Protein AF-A0A660C418-F1 (afdb_monomer_lite)

pLDDT: mean 84.3, std 15.96, range [38.88, 97.44]

Radius of gyration: 16.72 Å; chains: 1; bounding box: 61×26×36 Å

Sequence (126 aa):
MAGESEDAPGREHWQVVAFTLAQKAPTLEVGPRGTLGRLAVRAGVGNTTGDADFDRRYAVRSEDDGFTATVLNKEVRAYLLSTKHAAHLLVTGNDAVTWRAGQLYPDDMEPWADFLADALDRAGLT

Foldseek 3Di:
DDDPPPPPPDDKDKDKDKDFFPFFDFKKKKWFPVVVVVVPPPQPDFDDLVDPLLSNGMGMDGPDVVLVCLLPDPVLSVLCSPDPDTWIWIGGTRMIMIMDIDDDDPVVNVVVNVSRVVSCVSSVRD

Structure (mmCIF, N/CA/C/O backbone):
data_AF-A0A660C418-F1
#
_entry.id   AF-A0A660C418-F1
#
loop_
_atom_site.group_PDB
_atom_site.id
_atom_site.type_symbol
_atom_site.label_atom_id
_atom_site.label_alt_id
_atom_site.label_comp_id
_atom_site.label_asym_id
_atom_site.label_entity_id
_atom_site.label_seq_id
_atom_site.pdbx_PDB_ins_code
_atom_site.Cartn_x
_atom_site.Cartn_y
_atom_site.Cartn_z
_atom_site.occupancy
_atom_site.B_iso_or_equiv
_atom_site.auth_seq_id
_atom_site.auth_comp_id
_atom_site.auth_asym_id
_atom_site.auth_atom_id
_atom_site.pdbx_PDB_model_num
ATOM 1 N N . MET A 1 1 ? 49.683 7.272 -20.410 1.00 38.88 1 MET A N 1
ATOM 2 C CA . MET A 1 1 ? 48.386 7.813 -20.859 1.00 38.88 1 MET A CA 1
ATOM 3 C C . MET A 1 1 ? 47.308 6.974 -20.196 1.00 38.88 1 MET A C 1
ATOM 5 O O . MET A 1 1 ? 46.975 5.915 -20.707 1.00 38.88 1 MET A O 1
ATOM 9 N N . ALA A 1 2 ? 46.901 7.360 -18.988 1.00 40.97 2 ALA A N 1
ATOM 10 C CA . ALA A 1 2 ? 45.806 6.722 -18.266 1.00 40.97 2 ALA A CA 1
ATOM 11 C C . ALA A 1 2 ? 44.526 7.458 -18.666 1.00 40.97 2 ALA A C 1
ATOM 13 O O . ALA A 1 2 ? 44.489 8.682 -18.575 1.00 40.97 2 ALA A O 1
ATOM 14 N N . GLY A 1 3 ? 43.542 6.731 -19.192 1.00 44.22 3 GLY A N 1
ATOM 15 C CA . GLY A 1 3 ? 42.222 7.286 -19.455 1.00 44.22 3 GLY A CA 1
ATOM 16 C C . GLY A 1 3 ? 41.504 7.486 -18.130 1.00 44.22 3 GLY A C 1
ATOM 17 O O . GLY A 1 3 ? 41.293 6.520 -17.399 1.00 44.22 3 GLY A O 1
ATOM 18 N N . GLU A 1 4 ? 41.160 8.730 -17.820 1.00 48.28 4 GLU A N 1
ATOM 19 C CA . GLU A 1 4 ? 40.118 9.047 -16.851 1.00 48.28 4 GLU A CA 1
ATOM 20 C C . GLU A 1 4 ? 38.807 8.466 -17.386 1.00 48.28 4 GLU A C 1
ATOM 22 O O . GLU A 1 4 ? 38.197 8.998 -18.311 1.00 48.28 4 GLU A O 1
ATOM 27 N N . SER A 1 5 ? 38.388 7.323 -16.848 1.00 52.59 5 SER A N 1
ATOM 28 C CA . SER A 1 5 ? 36.986 6.927 -16.907 1.00 52.59 5 SER A CA 1
ATOM 29 C C . SER A 1 5 ? 36.215 7.891 -16.013 1.00 52.59 5 SER A C 1
ATOM 31 O O . SER A 1 5 ? 36.236 7.766 -14.791 1.00 52.59 5 SER A O 1
ATOM 33 N N . GLU A 1 6 ? 35.615 8.892 -16.655 1.00 55.38 6 GLU A N 1
ATOM 34 C CA . GLU A 1 6 ? 34.636 9.814 -16.090 1.00 55.38 6 GLU A CA 1
ATOM 35 C C . GLU A 1 6 ? 33.569 9.009 -15.333 1.00 55.38 6 GLU A C 1
ATOM 37 O O . GLU A 1 6 ? 32.845 8.200 -15.919 1.00 55.38 6 GLU A O 1
ATOM 42 N N . ASP A 1 7 ? 33.504 9.208 -14.019 1.00 58.44 7 ASP A N 1
ATOM 43 C CA . ASP A 1 7 ? 32.526 8.611 -13.111 1.00 58.44 7 ASP A CA 1
ATOM 44 C C . ASP A 1 7 ? 31.174 9.315 -13.339 1.00 58.44 7 ASP A C 1
ATOM 46 O O . ASP A 1 7 ? 30.726 10.159 -12.562 1.00 58.44 7 ASP A O 1
ATOM 50 N N . ALA A 1 8 ? 30.567 9.076 -14.504 1.00 59.09 8 ALA A N 1
ATOM 51 C CA . ALA A 1 8 ? 29.273 9.646 -14.840 1.00 59.09 8 ALA A CA 1
ATOM 52 C C . ALA A 1 8 ? 28.223 9.028 -13.902 1.00 59.09 8 ALA A C 1
ATOM 54 O O . ALA A 1 8 ? 28.083 7.801 -13.889 1.00 59.09 8 ALA A O 1
ATOM 55 N N . PRO A 1 9 ? 27.462 9.828 -13.128 1.00 57.59 9 PRO A N 1
ATOM 56 C CA . PRO A 1 9 ? 26.435 9.283 -12.255 1.00 57.59 9 PRO A CA 1
ATOM 57 C C . PRO A 1 9 ? 25.438 8.498 -13.112 1.00 57.59 9 PRO A C 1
ATOM 59 O O . PRO A 1 9 ? 24.808 9.045 -14.022 1.00 57.59 9 PRO A O 1
ATOM 62 N N . GLY A 1 10 ? 25.347 7.190 -12.861 1.00 67.81 10 GLY A N 1
ATOM 63 C CA . GLY A 1 10 ? 24.435 6.308 -13.579 1.00 67.81 10 GLY A CA 1
ATOM 64 C C . GLY A 1 10 ? 23.006 6.849 -13.516 1.00 67.81 10 GLY A C 1
ATOM 65 O O . GLY A 1 10 ? 22.559 7.339 -12.480 1.00 67.81 10 GLY A O 1
ATOM 66 N N . ARG A 1 11 ? 22.277 6.786 -14.634 1.00 73.69 11 ARG A N 1
ATOM 67 C CA . ARG A 1 11 ? 20.867 7.193 -14.664 1.00 73.69 11 ARG A CA 1
ATOM 68 C C . ARG A 1 11 ? 20.027 6.175 -13.900 1.00 73.69 11 ARG A C 1
ATOM 70 O O . ARG A 1 11 ? 19.879 5.037 -14.344 1.00 73.69 11 ARG A O 1
ATOM 77 N N . GLU A 1 12 ? 19.449 6.598 -12.784 1.00 81.69 12 GLU A N 1
ATOM 78 C CA . GLU A 1 12 ? 18.404 5.838 -12.105 1.00 81.69 12 GLU A CA 1
ATOM 79 C C . GLU A 1 12 ? 17.061 6.076 -12.801 1.00 81.69 12 GLU A C 1
ATOM 81 O O . GLU A 1 12 ? 16.651 7.216 -13.020 1.00 81.69 12 GLU A O 1
ATOM 86 N N . HIS A 1 13 ? 16.374 4.991 -13.155 1.00 87.06 13 HIS A N 1
ATOM 87 C CA . HIS A 1 13 ? 15.037 5.047 -13.735 1.00 87.06 13 HIS A CA 1
ATOM 88 C C . HIS A 1 13 ? 14.010 4.658 -12.678 1.00 87.06 13 HIS A C 1
ATOM 90 O O . HIS A 1 13 ? 14.213 3.703 -11.922 1.00 87.06 13 HIS A O 1
ATOM 96 N N . TRP A 1 14 ? 12.905 5.399 -12.661 1.00 89.56 14 TRP A N 1
ATOM 97 C CA . TRP A 1 14 ? 11.817 5.230 -11.710 1.00 89.56 14 TRP A CA 1
ATOM 98 C C . TRP A 1 14 ? 10.496 5.097 -12.449 1.00 89.56 14 TRP A C 1
ATOM 100 O O . TRP A 1 14 ? 10.221 5.841 -13.389 1.00 89.56 14 TRP A O 1
ATOM 110 N N . GLN A 1 15 ? 9.678 4.160 -11.994 1.00 91.06 15 GLN A N 1
ATOM 111 C CA . GLN A 1 15 ? 8.275 4.073 -12.362 1.00 91.06 15 GLN A CA 1
ATOM 112 C C . GLN A 1 15 ? 7.459 4.483 -11.147 1.00 91.06 15 GLN A C 1
ATOM 114 O O . GLN A 1 15 ? 7.693 3.974 -10.049 1.00 91.06 15 GLN A O 1
ATOM 119 N N . VAL A 1 16 ? 6.517 5.395 -11.361 1.00 93.56 16 VAL A N 1
ATOM 120 C CA . VAL A 1 16 ? 5.608 5.900 -10.336 1.00 93.56 16 VAL A CA 1
ATOM 121 C C . VAL A 1 16 ? 4.192 5.736 -10.854 1.00 93.56 16 VAL A C 1
ATOM 123 O O . VAL A 1 16 ? 3.891 6.145 -11.974 1.00 93.56 16 VAL A O 1
ATOM 126 N N . VAL A 1 17 ? 3.336 5.138 -10.038 1.00 95.50 17 VAL A N 1
ATOM 127 C CA . VAL A 1 17 ? 1.899 5.053 -10.289 1.00 95.50 17 VAL A CA 1
ATOM 128 C C . VAL A 1 17 ? 1.206 5.776 -9.151 1.00 95.50 17 VAL A C 1
ATOM 130 O O . VAL A 1 17 ? 1.549 5.561 -7.988 1.00 95.50 17 VAL A O 1
ATOM 133 N N . ALA A 1 18 ? 0.251 6.635 -9.493 1.00 96.75 18 ALA A N 1
ATOM 134 C CA . ALA A 1 18 ? -0.527 7.381 -8.524 1.00 96.75 18 ALA A CA 1
ATOM 135 C C . ALA A 1 18 ? -2.010 7.359 -8.891 1.00 96.75 18 ALA A C 1
ATOM 137 O O . ALA A 1 18 ? -2.353 7.578 -10.054 1.00 96.75 18 ALA A O 1
ATOM 138 N N . PHE A 1 19 ? -2.864 7.140 -7.895 1.00 97.38 19 PHE A N 1
ATOM 139 C CA . PHE A 1 19 ? -4.312 7.286 -7.996 1.00 97.38 19 PHE A CA 1
ATOM 140 C C . PHE A 1 19 ? -4.801 8.352 -7.026 1.00 97.38 19 PHE A C 1
ATOM 142 O O . PHE A 1 19 ? -4.315 8.452 -5.899 1.00 97.38 19 PHE A O 1
ATOM 149 N N . THR A 1 20 ? -5.796 9.118 -7.464 1.00 97.38 20 THR A N 1
ATOM 150 C CA . THR A 1 20 ? -6.497 10.064 -6.602 1.00 97.38 20 THR A CA 1
ATOM 151 C C . THR A 1 20 ? -7.598 9.340 -5.834 1.00 97.38 20 THR A C 1
ATOM 153 O O . THR A 1 20 ? -8.438 8.660 -6.419 1.00 97.38 20 THR A O 1
ATOM 156 N N . LEU A 1 21 ? -7.601 9.514 -4.519 1.00 95.19 21 LEU A N 1
ATOM 157 C CA . LEU A 1 21 ? -8.590 9.011 -3.580 1.00 95.19 21 LEU A CA 1
ATOM 158 C C . LEU A 1 21 ? -9.790 9.957 -3.497 1.00 95.19 21 LEU A C 1
ATOM 160 O O . LEU A 1 21 ? -9.649 11.186 -3.506 1.00 95.19 21 LEU A O 1
ATOM 164 N N . ALA A 1 22 ? -10.980 9.381 -3.324 1.00 91.62 22 ALA A N 1
ATOM 165 C CA . ALA A 1 22 ? -12.226 10.137 -3.200 1.00 91.62 22 ALA A CA 1
ATOM 166 C C . ALA A 1 22 ? -12.268 11.032 -1.947 1.00 91.62 22 ALA A C 1
ATOM 168 O O . ALA A 1 22 ? -12.932 12.070 -1.940 1.00 91.62 22 ALA A O 1
ATOM 169 N N . GLN A 1 23 ? -11.561 10.640 -0.883 1.00 90.94 23 GLN A N 1
ATOM 170 C CA . GLN A 1 23 ? -11.510 11.363 0.385 1.00 90.94 23 GLN A CA 1
ATOM 171 C C . GLN A 1 23 ? -10.069 11.610 0.821 1.00 90.94 23 GLN A C 1
ATOM 173 O O . GLN A 1 23 ? -9.155 10.865 0.472 1.00 90.94 23 GLN A O 1
ATOM 178 N N . LYS A 1 24 ? -9.881 12.667 1.614 1.00 94.00 24 LYS A N 1
ATOM 179 C CA . LYS A 1 24 ? -8.580 12.994 2.187 1.00 94.00 24 LYS A CA 1
ATOM 180 C C . LYS A 1 24 ? -8.237 12.000 3.302 1.00 94.00 24 LYS A C 1
ATOM 182 O O . LYS A 1 24 ? -8.982 11.894 4.272 1.00 94.00 24 LYS A O 1
ATOM 187 N N . ALA A 1 25 ? -7.090 11.346 3.190 1.00 93.31 25 ALA A N 1
ATOM 188 C CA . ALA A 1 25 ? -6.550 10.389 4.140 1.00 93.31 25 ALA A CA 1
ATOM 189 C C . ALA A 1 25 ? -5.342 10.957 4.923 1.00 93.31 25 ALA A C 1
ATOM 191 O O . ALA A 1 25 ? -4.605 11.810 4.402 1.00 93.31 25 ALA A O 1
ATOM 192 N N . PRO A 1 26 ? -5.111 10.497 6.169 1.00 94.06 26 PRO A N 1
ATOM 193 C CA . PRO A 1 26 ? -3.851 10.711 6.879 1.00 94.06 26 PRO A CA 1
ATOM 194 C C . PRO A 1 26 ? -2.649 10.145 6.112 1.00 94.06 26 PRO A C 1
ATOM 196 O O . PRO A 1 26 ? -2.793 9.298 5.230 1.00 94.06 26 PRO A O 1
ATOM 199 N N . THR A 1 27 ? -1.446 10.606 6.460 1.00 93.12 27 THR A N 1
ATOM 200 C CA . THR A 1 27 ? -0.223 10.098 5.830 1.00 93.12 27 THR A CA 1
ATOM 201 C C . THR A 1 27 ? 0.144 8.729 6.391 1.00 93.12 27 THR A C 1
ATOM 203 O O . THR A 1 27 ? 0.367 8.592 7.592 1.00 93.12 27 THR A O 1
ATOM 206 N N . LEU A 1 28 ? 0.288 7.750 5.503 1.00 93.56 28 LEU A N 1
ATOM 207 C CA . LEU A 1 28 ? 0.828 6.426 5.780 1.00 93.56 28 LEU A CA 1
ATOM 208 C C . LEU A 1 28 ? 1.831 6.066 4.688 1.00 93.56 28 LEU A C 1
ATOM 210 O O . LEU A 1 28 ? 1.496 6.068 3.509 1.00 93.56 28 LEU A O 1
ATOM 214 N N . GLU A 1 29 ? 3.040 5.690 5.078 1.00 94.12 29 GLU A N 1
ATOM 215 C CA . GLU A 1 29 ? 4.062 5.200 4.166 1.00 94.12 29 GLU A CA 1
ATOM 216 C C . GLU A 1 29 ? 4.544 3.817 4.595 1.00 94.12 29 GLU A C 1
ATOM 218 O O . GLU A 1 29 ? 4.936 3.596 5.743 1.00 94.12 29 GLU A O 1
ATOM 223 N N . VAL A 1 30 ? 4.553 2.897 3.639 1.00 93.19 30 VAL A N 1
ATOM 224 C CA . VAL A 1 30 ? 5.110 1.556 3.743 1.00 93.19 30 VAL A CA 1
ATOM 225 C C . VAL A 1 30 ? 6.219 1.417 2.718 1.00 93.19 30 VAL A C 1
ATOM 227 O O . VAL A 1 30 ? 6.086 1.801 1.557 1.00 93.19 30 VAL A O 1
ATOM 230 N N . GLY A 1 31 ? 7.322 0.820 3.135 1.00 92.38 31 GLY A N 1
ATOM 231 C CA . GLY A 1 31 ? 8.431 0.529 2.245 1.00 92.38 31 GLY A CA 1
ATOM 232 C C . GLY A 1 31 ? 9.395 -0.476 2.859 1.00 92.38 31 GLY A C 1
ATOM 233 O O . GLY A 1 31 ? 9.293 -0.792 4.048 1.00 92.38 31 GLY A O 1
ATOM 234 N N . PRO A 1 32 ? 10.341 -1.008 2.073 1.00 89.12 32 PRO A N 1
ATOM 235 C CA . PRO A 1 32 ? 11.396 -1.864 2.598 1.00 89.12 32 PRO A CA 1
ATOM 236 C C . PRO A 1 32 ? 12.112 -1.196 3.789 1.00 89.12 32 PRO A C 1
ATOM 238 O O . PRO A 1 32 ? 12.424 -0.001 3.745 1.00 89.12 32 PRO A O 1
ATOM 241 N N . ARG A 1 33 ? 12.423 -1.945 4.862 1.00 80.19 33 ARG A N 1
ATOM 242 C CA . ARG A 1 33 ? 13.039 -1.351 6.078 1.00 80.19 33 ARG A CA 1
ATOM 243 C C . ARG A 1 33 ? 14.315 -0.548 5.780 1.00 80.19 33 ARG A C 1
ATOM 245 O O . ARG A 1 33 ? 14.525 0.512 6.363 1.00 80.19 33 ARG A O 1
ATOM 252 N N . GLY A 1 34 ? 15.153 -1.020 4.853 1.00 74.19 34 GLY A N 1
ATOM 253 C CA . GLY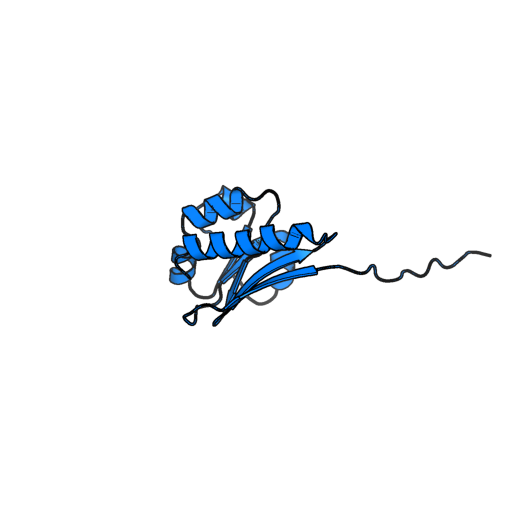 A 1 34 ? 16.404 -0.344 4.483 1.00 74.19 34 GLY A CA 1
ATOM 254 C C . GLY A 1 34 ? 16.215 0.942 3.669 1.00 74.19 34 GLY A C 1
ATOM 255 O O . GLY A 1 34 ? 17.005 1.874 3.804 1.00 74.19 34 GLY A O 1
ATOM 256 N N . THR A 1 35 ? 15.163 1.025 2.851 1.00 68.38 35 THR A N 1
ATOM 257 C CA . THR A 1 35 ? 14.885 2.208 2.020 1.00 68.38 35 THR A CA 1
ATOM 258 C C . THR A 1 35 ? 14.218 3.310 2.833 1.00 68.38 35 THR A C 1
ATOM 260 O O . THR A 1 35 ? 14.590 4.474 2.702 1.00 68.38 35 THR A O 1
ATOM 263 N N . LEU A 1 36 ? 13.303 2.950 3.741 1.00 64.38 36 LEU A N 1
ATOM 264 C CA . LEU A 1 36 ? 12.688 3.911 4.661 1.00 64.38 36 LEU A CA 1
ATOM 265 C C . LEU A 1 36 ? 13.686 4.455 5.688 1.00 64.38 36 LEU A C 1
ATOM 267 O O . LEU A 1 36 ? 13.597 5.621 6.061 1.00 64.38 36 LEU A O 1
ATOM 271 N N . GLY A 1 37 ? 14.697 3.669 6.077 1.00 49.59 37 GLY A N 1
ATOM 272 C CA . GLY A 1 37 ? 15.771 4.111 6.972 1.00 49.59 37 GLY A CA 1
ATOM 273 C C . GLY A 1 37 ? 16.541 5.350 6.485 1.00 49.59 37 GLY A C 1
ATOM 274 O O . GLY A 1 37 ? 17.035 6.115 7.309 1.00 49.59 37 GLY A O 1
ATOM 275 N N . ARG A 1 38 ? 16.595 5.603 5.167 1.00 50.41 38 ARG A N 1
ATOM 276 C CA . ARG A 1 38 ? 17.21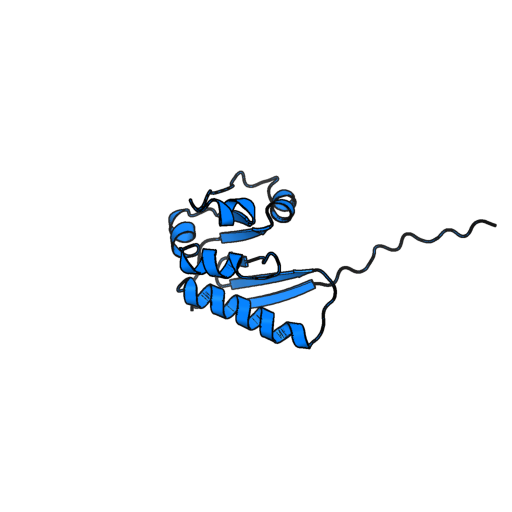4 6.816 4.594 1.00 50.41 38 ARG A CA 1
ATOM 277 C C . ARG A 1 38 ? 16.310 8.055 4.663 1.00 50.41 38 ARG A C 1
ATOM 279 O O . ARG A 1 38 ? 16.832 9.160 4.766 1.00 50.41 38 ARG A O 1
ATOM 286 N N . LEU A 1 39 ? 14.985 7.887 4.670 1.00 50.81 39 LEU A N 1
ATOM 287 C CA . LEU A 1 39 ? 14.015 8.975 4.883 1.00 50.81 39 LEU A CA 1
ATOM 288 C C . LEU A 1 39 ? 13.719 9.226 6.379 1.00 50.81 39 LEU A C 1
ATOM 290 O O . LEU A 1 39 ? 13.246 10.298 6.756 1.00 50.81 39 LEU A O 1
ATOM 294 N N . ALA A 1 40 ? 14.009 8.246 7.241 1.00 46.22 40 ALA A N 1
ATOM 295 C CA . ALA A 1 40 ? 13.606 8.201 8.649 1.00 46.22 40 ALA A CA 1
ATOM 296 C C . ALA A 1 40 ? 14.410 9.093 9.614 1.00 46.22 40 ALA A C 1
ATOM 298 O O . ALA A 1 40 ? 14.066 9.159 10.793 1.00 46.22 40 ALA A O 1
ATOM 299 N N . VAL A 1 41 ? 15.424 9.837 9.152 1.00 48.38 41 VAL A N 1
ATOM 300 C CA . VAL A 1 41 ? 16.274 10.691 10.015 1.00 48.38 41 VAL A CA 1
ATOM 301 C C . VAL A 1 41 ? 15.487 11.823 10.711 1.00 48.38 41 VAL A C 1
ATOM 303 O O . VAL A 1 41 ? 16.026 12.501 11.581 1.00 48.38 41 VAL A O 1
ATOM 306 N N . ARG A 1 42 ? 14.195 12.023 10.406 1.00 44.53 42 ARG A N 1
ATOM 307 C CA . ARG A 1 42 ? 13.415 13.148 10.949 1.00 44.53 42 ARG A CA 1
ATOM 308 C C . ARG A 1 42 ? 12.097 12.825 11.662 1.00 44.53 42 ARG A C 1
ATOM 310 O O . ARG A 1 42 ? 11.532 13.749 12.229 1.00 44.53 42 ARG A O 1
ATOM 317 N N . ALA A 1 43 ? 11.605 11.582 11.653 1.00 48.94 43 ALA A N 1
ATOM 318 C CA . ALA A 1 43 ? 10.207 11.317 12.041 1.00 48.94 43 ALA A CA 1
ATOM 319 C C . ALA A 1 43 ? 9.986 10.331 13.199 1.00 48.94 43 ALA A C 1
ATOM 321 O O . ALA A 1 43 ? 8.852 10.206 13.628 1.00 48.94 43 ALA A O 1
ATOM 322 N N . GLY A 1 44 ? 11.019 9.657 13.722 1.00 48.53 44 GLY A N 1
ATOM 323 C CA . GLY A 1 44 ? 10.907 8.884 14.967 1.00 48.53 44 GLY A CA 1
ATOM 324 C C . GLY A 1 44 ? 9.733 7.896 15.036 1.00 48.53 44 GLY A C 1
ATOM 325 O O . GLY A 1 44 ? 9.023 7.912 16.026 1.00 48.53 44 GLY A O 1
ATOM 326 N N . VAL A 1 45 ? 9.497 7.056 14.023 1.00 52.03 45 VAL A N 1
ATOM 327 C CA . VAL A 1 45 ? 8.403 6.067 14.055 1.00 52.03 45 VAL A CA 1
ATOM 328 C C . VAL A 1 45 ? 8.801 4.804 13.295 1.00 52.03 45 VAL A C 1
ATOM 330 O O . VAL A 1 45 ? 9.291 4.864 12.168 1.00 52.03 45 VAL A O 1
ATOM 333 N N . GLY A 1 46 ? 8.565 3.658 13.927 1.00 55.44 46 GLY A N 1
ATOM 334 C CA . GLY A 1 46 ? 8.518 2.344 13.304 1.00 55.44 46 GLY A CA 1
ATOM 335 C C . GLY A 1 46 ? 7.405 1.568 13.987 1.00 55.44 46 GLY A C 1
ATOM 336 O O . GLY A 1 46 ? 7.670 0.827 14.930 1.00 55.44 46 GLY A O 1
ATOM 337 N N . ASN A 1 47 ? 6.165 1.798 13.556 1.00 64.94 47 ASN A N 1
ATOM 338 C CA . ASN A 1 47 ? 5.007 1.129 14.135 1.00 64.94 47 ASN A CA 1
ATOM 339 C C . ASN A 1 47 ? 5.052 -0.353 13.758 1.00 64.94 47 ASN A C 1
ATOM 341 O O . ASN A 1 47 ? 5.043 -0.706 12.579 1.00 64.94 47 ASN A O 1
ATOM 345 N N . THR A 1 48 ? 5.145 -1.223 14.762 1.00 74.00 48 THR A N 1
ATOM 346 C CA . THR A 1 48 ? 4.953 -2.662 14.579 1.00 74.00 48 THR A CA 1
ATOM 347 C C . THR A 1 48 ? 3.489 -2.905 14.261 1.00 74.00 48 THR A C 1
ATOM 349 O O . THR A 1 48 ? 2.615 -2.490 15.023 1.00 74.00 48 THR A O 1
ATOM 352 N N . THR A 1 49 ? 3.210 -3.592 13.162 1.00 84.12 49 THR A N 1
ATOM 353 C CA . THR A 1 49 ? 1.838 -3.931 12.763 1.00 84.12 49 THR A CA 1
ATOM 354 C C . THR A 1 49 ? 1.273 -5.120 13.546 1.00 84.12 49 THR A C 1
ATOM 356 O O . THR A 1 49 ? 0.092 -5.445 13.419 1.00 84.12 49 THR A O 1
ATOM 359 N N . GLY A 1 50 ? 2.116 -5.780 14.353 1.00 85.88 50 GLY A N 1
ATOM 360 C CA . GLY A 1 50 ? 1.772 -6.993 15.098 1.00 85.88 50 GLY A CA 1
ATOM 361 C C . GLY A 1 50 ? 1.920 -8.272 14.270 1.00 85.88 50 GLY A C 1
ATOM 362 O O . GLY A 1 50 ? 1.654 -9.362 14.771 1.00 85.88 50 GLY A O 1
ATOM 363 N N . ASP A 1 51 ? 2.366 -8.152 13.020 1.00 90.94 51 ASP A N 1
ATOM 364 C CA . ASP A 1 51 ? 2.681 -9.258 12.124 1.00 90.94 51 ASP A CA 1
ATOM 365 C C . ASP A 1 51 ? 4.198 -9.326 11.932 1.00 90.94 51 ASP A C 1
ATOM 367 O O . ASP A 1 51 ? 4.799 -8.483 11.268 1.00 90.94 51 ASP A O 1
ATOM 371 N N . ALA A 1 52 ? 4.828 -10.328 12.545 1.00 91.19 52 ALA A N 1
ATOM 372 C CA . ALA A 1 52 ? 6.283 -10.433 12.579 1.00 91.19 52 ALA A CA 1
ATOM 373 C C . ALA A 1 52 ? 6.912 -10.599 11.186 1.00 91.19 52 ALA A C 1
ATOM 375 O O . ALA A 1 52 ? 8.040 -10.152 10.978 1.00 91.19 52 ALA A O 1
ATOM 376 N N . ASP A 1 53 ? 6.220 -11.226 10.233 1.00 92.19 53 ASP A N 1
ATOM 377 C CA . ASP A 1 53 ? 6.747 -11.409 8.880 1.00 92.19 53 ASP A CA 1
ATOM 378 C C . ASP A 1 53 ? 6.655 -10.117 8.077 1.00 92.19 53 ASP A C 1
ATOM 380 O O . ASP A 1 53 ? 7.624 -9.729 7.413 1.00 92.19 53 ASP A O 1
ATOM 384 N N . PHE A 1 54 ? 5.534 -9.409 8.210 1.00 93.12 54 PHE A N 1
ATOM 385 C CA . PHE A 1 54 ? 5.376 -8.076 7.643 1.00 93.12 54 PHE A CA 1
ATOM 386 C C . PHE A 1 54 ? 6.407 -7.103 8.218 1.00 93.12 54 PHE A C 1
ATOM 388 O O . PHE A 1 54 ? 7.164 -6.487 7.465 1.00 93.12 54 PHE A O 1
ATOM 395 N N . ASP A 1 55 ? 6.505 -7.035 9.545 1.00 90.75 55 ASP A N 1
ATOM 396 C CA . ASP A 1 55 ? 7.408 -6.135 10.256 1.00 90.75 55 ASP A CA 1
ATOM 397 C C . ASP A 1 55 ? 8.882 -6.476 9.971 1.00 90.75 55 ASP A C 1
ATOM 399 O O . ASP A 1 55 ? 9.749 -5.611 10.033 1.00 90.75 55 ASP A O 1
ATOM 403 N N . ARG A 1 56 ? 9.218 -7.710 9.585 1.00 88.94 56 ARG A N 1
ATOM 404 C CA . ARG A 1 56 ? 10.580 -8.055 9.145 1.00 88.94 56 ARG A CA 1
ATOM 405 C C . ARG A 1 56 ? 10.920 -7.454 7.781 1.00 88.94 56 ARG A C 1
ATOM 407 O O . ARG A 1 56 ? 12.057 -7.032 7.565 1.00 88.94 56 ARG A O 1
ATOM 414 N N . ARG A 1 57 ? 9.960 -7.443 6.852 1.00 90.62 57 ARG A N 1
ATOM 415 C CA . ARG A 1 57 ? 10.164 -7.036 5.452 1.00 90.62 57 ARG A CA 1
ATOM 416 C C . ARG A 1 57 ? 9.980 -5.535 5.245 1.00 90.62 57 ARG A C 1
ATOM 418 O O . ARG A 1 57 ? 10.755 -4.917 4.510 1.00 90.62 57 ARG A O 1
ATOM 425 N N . TYR A 1 58 ? 8.990 -4.953 5.908 1.00 92.00 58 TYR A N 1
ATOM 426 C CA . TYR A 1 58 ? 8.564 -3.576 5.713 1.00 92.00 58 TYR A CA 1
ATOM 427 C C . TYR A 1 58 ? 8.760 -2.737 6.979 1.00 92.00 58 TYR A C 1
ATOM 429 O O . TYR A 1 58 ? 8.762 -3.238 8.105 1.00 92.00 58 TYR A O 1
ATOM 437 N N . ALA A 1 59 ? 8.971 -1.441 6.780 1.00 90.31 59 ALA A N 1
ATOM 438 C CA . ALA A 1 59 ? 8.797 -0.422 7.802 1.00 90.31 59 ALA A CA 1
ATOM 439 C C . ALA A 1 59 ? 7.536 0.384 7.481 1.00 90.31 59 ALA A C 1
ATOM 441 O O . ALA A 1 59 ? 7.128 0.483 6.322 1.00 90.31 59 ALA A O 1
ATOM 442 N N . VAL A 1 60 ? 6.942 0.950 8.529 1.00 91.12 60 VAL A N 1
ATOM 443 C CA . VAL A 1 60 ? 5.738 1.772 8.451 1.00 91.12 60 VAL A CA 1
ATOM 444 C C . VAL A 1 60 ? 6.019 3.106 9.122 1.00 91.12 60 VAL A C 1
ATOM 446 O O . VAL A 1 60 ? 6.474 3.141 10.269 1.00 91.12 60 VAL A O 1
ATOM 449 N N . ARG A 1 61 ? 5.735 4.194 8.409 1.00 88.94 61 ARG A N 1
ATOM 450 C CA . ARG A 1 61 ? 5.739 5.561 8.925 1.00 88.94 61 ARG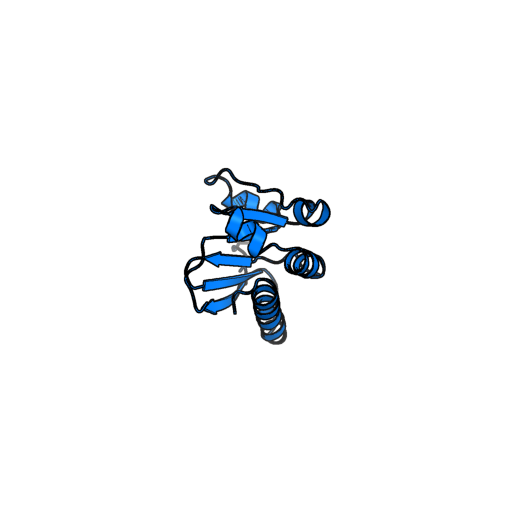 A CA 1
ATOM 451 C C . ARG A 1 61 ? 4.327 6.113 8.824 1.00 88.94 61 ARG A C 1
ATOM 453 O O . ARG A 1 61 ? 3.760 6.159 7.740 1.00 88.94 61 ARG A O 1
ATOM 460 N N . SER A 1 62 ? 3.773 6.530 9.950 1.00 87.94 62 SER A N 1
ATOM 461 C CA . SER A 1 62 ? 2.441 7.117 10.022 1.00 87.94 62 SER A CA 1
ATOM 462 C C . SER A 1 62 ? 2.359 8.049 11.219 1.00 87.94 62 SER A C 1
ATOM 464 O O . SER A 1 62 ? 3.111 7.888 12.180 1.00 87.94 62 SER A O 1
ATOM 466 N N . GLU A 1 63 ? 1.451 9.013 11.143 1.00 83.56 63 GLU A N 1
ATOM 467 C CA . GLU A 1 63 ? 1.092 9.897 12.259 1.00 83.56 63 GLU A CA 1
ATOM 468 C C . GLU A 1 63 ? -0.235 9.475 12.919 1.00 83.56 63 GLU A C 1
ATOM 470 O O . GLU A 1 63 ? -0.614 10.036 13.944 1.0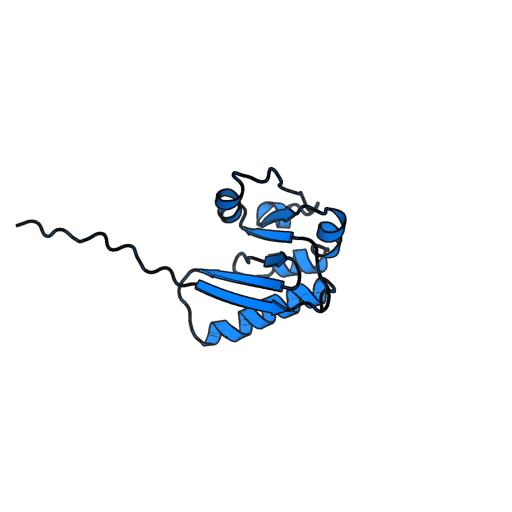0 83.56 63 GLU A O 1
ATOM 475 N N . ASP A 1 64 ? -0.936 8.486 12.348 1.00 89.56 64 ASP A N 1
ATOM 476 C CA . ASP A 1 64 ? -2.247 8.019 12.805 1.00 89.56 64 ASP A CA 1
ATOM 477 C C . ASP A 1 64 ? -2.274 6.485 12.903 1.00 89.56 64 ASP A C 1
ATOM 479 O O . ASP A 1 64 ? -2.338 5.764 11.900 1.00 89.56 64 ASP A O 1
ATOM 483 N N . ASP A 1 65 ? -2.222 5.969 14.131 1.00 88.75 65 ASP A N 1
ATOM 484 C CA . ASP A 1 65 ? -2.207 4.529 14.406 1.00 88.75 65 ASP A CA 1
ATOM 485 C C . ASP A 1 65 ? -3.530 3.839 14.035 1.00 88.75 65 ASP A C 1
ATOM 487 O O . ASP A 1 65 ? -3.522 2.692 13.584 1.00 88.75 65 ASP A O 1
ATOM 491 N N . GLY A 1 66 ? -4.668 4.527 14.179 1.00 91.06 66 GLY A N 1
ATOM 492 C CA . GLY A 1 66 ? -5.987 3.976 13.857 1.00 91.06 66 GLY A CA 1
ATOM 493 C C . GLY A 1 66 ? -6.177 3.812 12.351 1.00 91.06 66 GLY A C 1
ATOM 494 O O . GLY A 1 66 ? -6.606 2.757 11.873 1.00 91.06 66 GLY A O 1
ATOM 495 N N . PHE A 1 67 ? -5.773 4.826 11.591 1.00 91.81 67 PHE A N 1
ATOM 496 C CA . PHE A 1 67 ? -5.709 4.767 10.138 1.00 91.81 67 PHE A CA 1
ATOM 497 C C . PHE A 1 67 ? -4.714 3.702 9.669 1.00 91.81 67 PHE A C 1
ATOM 499 O O . PHE A 1 67 ? -5.041 2.893 8.803 1.00 91.81 67 PHE A O 1
ATOM 506 N N . THR A 1 68 ? -3.538 3.626 10.302 1.00 92.62 68 THR A N 1
ATOM 507 C CA . THR A 1 68 ? -2.534 2.590 10.011 1.00 92.62 68 THR A CA 1
ATOM 508 C C . THR A 1 68 ? -3.104 1.190 10.194 1.00 92.62 68 THR A C 1
ATOM 510 O O . THR A 1 68 ? -2.935 0.351 9.316 1.00 92.62 68 THR A O 1
ATOM 513 N N . ALA A 1 69 ? -3.801 0.928 11.302 1.00 92.62 69 ALA A N 1
ATOM 514 C CA . ALA A 1 69 ? -4.416 -0.370 11.567 1.00 92.62 69 ALA A CA 1
ATOM 515 C C . ALA A 1 69 ? -5.547 -0.703 10.577 1.00 92.62 69 ALA A 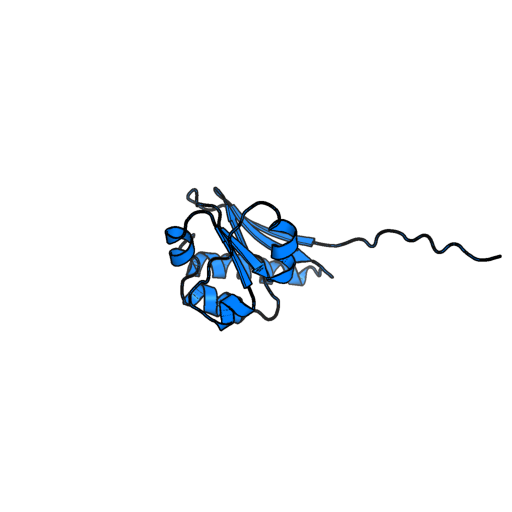C 1
ATOM 517 O O . ALA A 1 69 ? -5.734 -1.871 10.233 1.00 92.62 69 ALA A O 1
ATOM 518 N N . THR A 1 70 ? -6.276 0.316 10.111 1.00 93.75 70 THR A N 1
ATOM 519 C CA . THR A 1 70 ? -7.355 0.174 9.122 1.00 93.75 70 THR A CA 1
ATOM 520 C C . THR A 1 70 ? -6.803 -0.183 7.741 1.00 93.75 70 THR A C 1
ATOM 522 O O . THR A 1 70 ? -7.230 -1.173 7.144 1.00 93.75 70 THR A O 1
ATOM 525 N N . VAL A 1 71 ? -5.819 0.581 7.254 1.00 94.94 71 VAL A N 1
ATOM 526 C CA . VAL A 1 71 ? -5.205 0.365 5.936 1.00 94.94 71 VAL A CA 1
ATOM 527 C C . VAL A 1 71 ? -4.326 -0.878 5.936 1.00 94.94 71 VAL A C 1
ATOM 529 O O . VAL A 1 71 ? -4.459 -1.726 5.065 1.00 94.94 71 VAL A O 1
ATOM 532 N N . LEU A 1 72 ? -3.451 -1.044 6.930 1.00 95.50 72 LEU A N 1
ATOM 533 C CA . LEU A 1 72 ? -2.595 -2.225 7.057 1.00 95.50 72 LEU A CA 1
ATOM 534 C C . LEU A 1 72 ? -3.306 -3.338 7.812 1.00 95.50 72 LEU A C 1
ATOM 536 O O . LEU A 1 72 ? -2.736 -3.938 8.723 1.00 95.50 72 LEU A O 1
ATOM 540 N N . ASN A 1 73 ? -4.543 -3.630 7.423 1.00 95.31 73 ASN A N 1
ATOM 541 C CA . ASN A 1 73 ? -5.275 -4.786 7.910 1.00 95.31 73 ASN A CA 1
ATOM 542 C C . ASN A 1 73 ? -4.610 -6.102 7.445 1.00 95.31 73 ASN A C 1
ATOM 544 O O . ASN A 1 73 ? -3.622 -6.122 6.704 1.00 95.31 73 ASN A O 1
ATOM 548 N N . LYS A 1 74 ? -5.145 -7.240 7.899 1.00 95.94 74 LYS A N 1
ATOM 549 C CA . LYS A 1 74 ? -4.578 -8.564 7.603 1.00 95.94 74 LYS A CA 1
ATOM 550 C C . LYS A 1 74 ? -4.472 -8.850 6.097 1.00 95.94 74 LYS A C 1
ATOM 552 O O . LYS A 1 74 ? -3.493 -9.462 5.678 1.00 95.94 74 LYS A O 1
ATOM 557 N N . GLU A 1 75 ? -5.456 -8.435 5.304 1.00 96.69 75 GLU A N 1
ATOM 558 C CA . GLU A 1 75 ? -5.499 -8.712 3.865 1.00 96.69 75 GLU A CA 1
ATOM 559 C C . GLU A 1 75 ? -4.449 -7.900 3.114 1.00 96.69 75 GLU A C 1
ATOM 561 O O . GLU A 1 75 ? -3.702 -8.462 2.313 1.00 96.69 75 GLU A O 1
ATOM 566 N N . VAL A 1 76 ? -4.314 -6.612 3.438 1.00 96.38 76 VAL A N 1
ATOM 567 C CA . VAL A 1 76 ? -3.289 -5.746 2.842 1.00 96.38 76 VAL A CA 1
ATOM 568 C C . VAL A 1 76 ? -1.888 -6.232 3.203 1.00 96.38 76 VAL A C 1
ATOM 570 O O . VAL A 1 76 ? -1.037 -6.352 2.322 1.00 96.38 76 VAL A O 1
ATOM 573 N N . ARG A 1 77 ? -1.629 -6.595 4.467 1.00 96.00 77 ARG A N 1
ATOM 574 C CA . ARG A 1 77 ? -0.314 -7.136 4.860 1.00 96.00 77 ARG A CA 1
ATOM 575 C C . ARG A 1 77 ? 0.016 -8.434 4.130 1.00 96.00 77 ARG A C 1
ATOM 577 O O . ARG A 1 77 ? 1.124 -8.571 3.613 1.00 96.00 77 ARG A O 1
ATOM 584 N N . ALA A 1 78 ? -0.939 -9.361 4.042 1.00 95.75 78 ALA A N 1
ATOM 585 C CA . ALA A 1 78 ? -0.758 -10.608 3.304 1.00 95.75 78 ALA A CA 1
ATOM 586 C C . ALA A 1 78 ? -0.496 -10.350 1.812 1.00 95.75 78 ALA A C 1
ATOM 588 O O . ALA A 1 78 ? 0.395 -10.964 1.224 1.00 95.75 78 ALA A O 1
ATOM 589 N N . TYR A 1 79 ? -1.215 -9.397 1.217 1.00 96.12 79 TYR A N 1
ATOM 590 C CA . TYR A 1 79 ? -1.022 -9.002 -0.171 1.00 96.12 79 TYR A CA 1
ATOM 591 C C . TYR A 1 79 ? 0.379 -8.423 -0.414 1.00 96.12 79 TYR A C 1
ATOM 593 O O . TYR A 1 79 ? 1.104 -8.909 -1.283 1.00 96.12 79 TYR A O 1
ATOM 601 N N . LEU A 1 80 ? 0.822 -7.476 0.417 1.00 94.69 80 LEU A N 1
ATOM 602 C CA . LEU A 1 80 ? 2.160 -6.879 0.341 1.00 94.69 80 LEU A CA 1
ATOM 603 C C . LEU A 1 80 ? 3.292 -7.892 0.580 1.00 94.69 80 LEU A C 1
ATOM 605 O O . LEU A 1 80 ? 4.401 -7.713 0.074 1.00 94.69 80 LEU A O 1
ATOM 609 N N . LEU A 1 81 ? 3.049 -8.950 1.356 1.00 94.31 81 LEU A N 1
ATOM 610 C CA . LEU A 1 81 ? 3.994 -10.056 1.538 1.00 94.31 81 LEU A CA 1
ATOM 611 C C . LEU A 1 81 ? 4.033 -11.007 0.335 1.00 94.31 81 LEU A C 1
ATOM 613 O O . LEU A 1 81 ? 5.079 -11.600 0.070 1.00 94.31 81 LEU A O 1
ATOM 617 N N . SER A 1 82 ? 2.917 -11.143 -0.388 1.00 93.69 82 SER A N 1
ATOM 618 C CA . SER A 1 82 ? 2.801 -12.013 -1.564 1.00 93.69 82 SER A CA 1
ATOM 619 C C . SER A 1 82 ? 3.562 -11.483 -2.781 1.00 93.69 82 SER A C 1
ATOM 621 O O . SER A 1 82 ? 3.940 -12.254 -3.666 1.00 93.69 82 SER A O 1
ATOM 623 N N . THR A 1 83 ? 3.837 -10.177 -2.821 1.00 89.12 83 THR A N 1
ATOM 624 C CA . THR A 1 83 ? 4.561 -9.573 -3.934 1.00 89.12 83 THR A CA 1
ATOM 625 C C . THR A 1 83 ? 6.009 -10.057 -3.974 1.00 89.12 83 THR A C 1
ATOM 627 O O . THR A 1 83 ? 6.727 -10.135 -2.970 1.00 89.12 83 THR A O 1
ATOM 630 N N . LYS A 1 84 ? 6.487 -10.374 -5.179 1.00 83.25 84 LYS A N 1
ATOM 631 C CA . LYS A 1 84 ? 7.870 -10.827 -5.380 1.00 83.25 84 LYS A CA 1
ATOM 632 C C . LYS A 1 84 ? 8.885 -9.745 -5.003 1.00 83.25 84 LYS A C 1
ATOM 634 O O . LYS A 1 84 ? 9.927 -10.047 -4.428 1.00 83.25 84 LYS A O 1
ATOM 639 N N . HIS A 1 85 ? 8.565 -8.491 -5.306 1.00 80.75 85 HIS A N 1
ATOM 640 C CA . HIS A 1 85 ? 9.415 -7.336 -5.042 1.00 80.75 85 HIS A CA 1
ATOM 641 C C . HIS A 1 85 ? 8.904 -6.575 -3.824 1.00 80.75 85 HIS A C 1
ATOM 643 O O . HIS A 1 85 ? 7.700 -6.484 -3.606 1.00 80.75 85 HIS A O 1
ATOM 649 N N . ALA A 1 86 ? 9.811 -6.053 -3.000 1.00 81.88 86 ALA A N 1
ATOM 650 C CA . ALA A 1 86 ? 9.405 -5.214 -1.883 1.00 81.88 86 ALA A CA 1
ATOM 651 C C . ALA A 1 86 ? 8.795 -3.919 -2.438 1.00 81.88 86 ALA A C 1
ATOM 653 O O . ALA A 1 86 ? 9.462 -3.178 -3.158 1.00 81.88 86 ALA A O 1
ATOM 654 N N . ALA A 1 87 ? 7.515 -3.705 -2.150 1.00 83.88 87 ALA A N 1
ATOM 655 C CA . ALA A 1 87 ? 6.759 -2.587 -2.687 1.00 83.88 87 ALA A CA 1
ATOM 656 C C . ALA A 1 87 ? 6.871 -1.348 -1.794 1.00 83.88 87 ALA A C 1
ATOM 658 O O . ALA A 1 87 ? 7.026 -1.449 -0.574 1.00 83.88 87 ALA A O 1
ATOM 659 N N . HIS A 1 88 ? 6.756 -0.184 -2.424 1.00 93.31 88 HIS A N 1
ATOM 660 C CA . HIS A 1 88 ? 6.487 1.072 -1.744 1.00 93.31 88 HIS A CA 1
ATOM 661 C C . HIS A 1 88 ? 5.003 1.400 -1.866 1.00 93.31 88 HIS A C 1
ATOM 663 O O . HIS A 1 88 ? 4.425 1.236 -2.940 1.00 93.31 88 HIS A O 1
ATOM 669 N N . LEU A 1 89 ? 4.398 1.870 -0.784 1.00 95.12 89 LEU A N 1
ATOM 670 C CA . LEU A 1 89 ? 3.032 2.377 -0.765 1.00 95.12 89 LEU A CA 1
ATOM 671 C C . LEU A 1 89 ? 3.013 3.647 0.076 1.00 95.12 89 LEU A C 1
ATOM 673 O O . LEU A 1 89 ? 3.404 3.621 1.238 1.00 95.12 89 LEU A O 1
ATOM 677 N N . LEU A 1 90 ? 2.546 4.745 -0.497 1.00 95.69 90 LEU A N 1
ATOM 678 C CA . LEU A 1 90 ? 2.302 5.997 0.202 1.00 95.69 90 LEU A CA 1
ATOM 679 C C . LEU A 1 90 ? 0.842 6.370 0.013 1.00 95.69 90 LEU A C 1
ATOM 681 O O . LEU A 1 90 ? 0.376 6.462 -1.114 1.00 95.69 90 LEU A O 1
ATOM 685 N N . VAL A 1 91 ? 0.151 6.635 1.108 1.00 96.25 91 VAL A N 1
ATOM 686 C CA . VAL A 1 91 ? -1.140 7.312 1.117 1.00 96.25 91 VAL A CA 1
ATOM 687 C C . VAL A 1 91 ? -0.923 8.653 1.793 1.00 96.25 91 VAL A C 1
ATOM 689 O O . VAL A 1 91 ? -0.350 8.707 2.879 1.00 96.25 91 VAL A O 1
ATOM 692 N N . THR A 1 92 ? -1.310 9.746 1.144 1.00 94.75 92 THR A N 1
ATOM 693 C CA . THR A 1 92 ? -1.159 11.089 1.704 1.00 94.75 92 THR A CA 1
ATOM 694 C C . THR A 1 92 ? -2.160 12.046 1.077 1.00 94.75 92 THR A C 1
ATOM 696 O O . THR A 1 92 ? -2.262 12.161 -0.143 1.00 94.75 92 THR A O 1
ATOM 699 N N . GLY A 1 93 ? -2.934 12.747 1.908 1.00 94.56 93 GLY A N 1
ATOM 700 C CA . GLY A 1 93 ? -3.939 13.674 1.402 1.00 94.56 93 GLY A CA 1
ATOM 701 C C . GLY A 1 93 ? -4.949 12.955 0.508 1.00 94.56 93 GLY A C 1
ATOM 702 O O . GLY A 1 93 ? -5.643 12.062 0.973 1.00 94.56 93 GLY A O 1
ATOM 703 N N . ASN A 1 94 ? -5.041 13.345 -0.759 1.00 96.88 94 ASN A N 1
ATOM 704 C CA . ASN A 1 94 ? -5.947 12.733 -1.731 1.00 96.88 94 ASN A CA 1
ATOM 705 C C . ASN A 1 94 ? -5.237 11.774 -2.684 1.00 96.88 94 ASN A C 1
ATOM 707 O O . ASN A 1 94 ? -5.836 11.397 -3.679 1.00 96.88 94 ASN A O 1
ATOM 711 N N . ASP A 1 95 ? -3.998 11.383 -2.411 1.00 97.25 95 ASP A N 1
ATOM 712 C CA . ASP A 1 95 ? -3.218 10.573 -3.335 1.00 97.25 95 ASP A CA 1
ATOM 713 C C . ASP A 1 95 ? -2.761 9.275 -2.679 1.00 97.25 95 ASP A C 1
ATOM 715 O O . ASP A 1 95 ? -2.370 9.226 -1.507 1.00 97.25 95 ASP A O 1
ATOM 719 N N . ALA A 1 96 ? -2.776 8.219 -3.480 1.00 97.44 96 ALA A N 1
ATOM 720 C CA . ALA A 1 96 ? -2.098 6.971 -3.208 1.00 97.44 96 ALA A CA 1
ATOM 721 C C . ALA A 1 96 ? -1.042 6.741 -4.282 1.00 97.44 96 ALA A C 1
ATOM 723 O O . ALA A 1 96 ? -1.311 6.927 -5.466 1.00 97.44 96 ALA A O 1
ATOM 724 N N . VAL A 1 97 ? 0.160 6.351 -3.872 1.00 97.12 97 VAL A N 1
ATOM 725 C CA . VAL A 1 97 ? 1.331 6.276 -4.742 1.00 97.12 97 VAL A CA 1
ATOM 726 C C . VAL A 1 97 ? 2.106 4.997 -4.467 1.00 97.12 97 VAL A C 1
ATOM 728 O O . VAL A 1 97 ? 2.351 4.631 -3.318 1.00 97.12 97 VAL A O 1
ATOM 731 N N . THR A 1 98 ? 2.559 4.346 -5.531 1.00 95.44 98 THR A N 1
ATOM 732 C CA . THR A 1 98 ? 3.573 3.293 -5.480 1.00 95.44 98 THR A CA 1
ATOM 733 C C . THR A 1 98 ? 4.698 3.612 -6.452 1.00 95.44 98 THR A C 1
ATOM 735 O O . THR A 1 98 ? 4.500 4.306 -7.454 1.00 95.44 98 THR A O 1
ATOM 738 N N . TRP A 1 99 ? 5.898 3.126 -6.155 1.00 93.00 99 TRP A N 1
ATOM 739 C CA . TRP A 1 99 ? 7.042 3.320 -7.029 1.00 93.00 99 TRP A CA 1
ATOM 740 C C . TRP A 1 99 ? 8.057 2.189 -6.927 1.00 93.00 99 TRP A C 1
ATOM 742 O O . TRP A 1 99 ? 8.176 1.501 -5.909 1.00 93.00 99 TRP A O 1
ATOM 752 N N . ARG A 1 100 ? 8.840 2.047 -7.997 1.00 89.38 100 ARG A N 1
ATOM 753 C CA . ARG A 1 100 ? 10.009 1.166 -8.063 1.00 89.38 100 ARG A CA 1
ATOM 754 C C . ARG A 1 100 ? 11.153 1.845 -8.804 1.00 89.38 100 ARG A C 1
ATOM 756 O O . ARG A 1 100 ? 10.925 2.642 -9.714 1.00 89.38 100 ARG A O 1
ATOM 763 N N . ALA A 1 101 ? 12.372 1.463 -8.444 1.00 87.00 101 ALA A N 1
ATOM 764 C CA . ALA A 1 101 ? 13.578 1.778 -9.200 1.00 87.00 101 ALA A CA 1
ATOM 765 C C . ALA A 1 101 ? 14.018 0.575 -10.040 1.00 87.00 101 ALA A C 1
ATOM 767 O O . ALA A 1 101 ? 13.731 -0.575 -9.699 1.00 87.00 101 ALA A O 1
ATOM 768 N N . GLY A 1 102 ? 14.784 0.839 -11.095 1.00 86.25 102 GLY A N 1
ATOM 769 C CA . GLY A 1 102 ? 15.501 -0.185 -11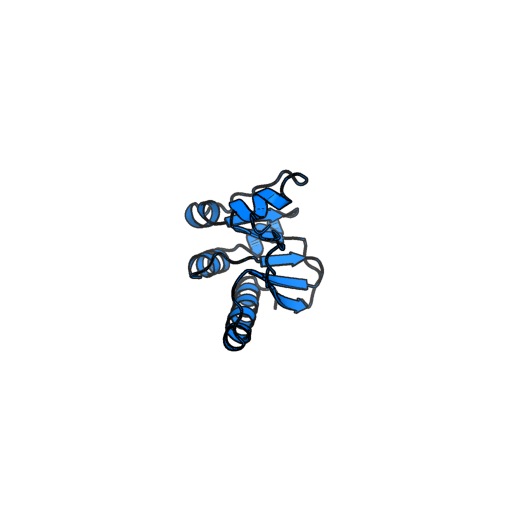.849 1.00 86.25 102 GLY A CA 1
ATOM 770 C C . GLY A 1 102 ? 15.159 -0.172 -13.328 1.00 86.25 102 GLY A C 1
ATOM 771 O O . GLY A 1 102 ? 14.744 0.844 -13.876 1.00 86.25 102 GLY A O 1
ATOM 772 N N . GLN A 1 103 ? 15.368 -1.303 -13.993 1.00 86.56 103 GLN A N 1
ATOM 773 C CA . GLN A 1 103 ? 15.045 -1.424 -15.408 1.00 86.56 103 GLN A CA 1
ATOM 774 C C . GLN A 1 103 ? 13.526 -1.400 -15.596 1.00 86.56 103 GLN A C 1
ATOM 776 O O . GLN A 1 103 ? 12.803 -2.100 -14.885 1.00 86.56 103 GLN A O 1
ATOM 781 N N . LEU A 1 104 ? 13.056 -0.564 -16.519 1.00 86.75 104 LEU A N 1
ATOM 782 C CA . LEU A 1 104 ? 11.636 -0.357 -16.786 1.00 86.75 104 LEU A CA 1
ATOM 783 C C . LEU A 1 104 ? 11.312 -0.859 -18.186 1.00 86.75 104 LEU A C 1
ATOM 785 O O . LEU A 1 104 ? 11.983 -0.478 -19.148 1.00 86.75 104 LEU A O 1
ATOM 789 N N . TYR A 1 105 ? 10.275 -1.677 -18.286 1.00 87.31 105 TYR A N 1
ATOM 790 C CA . TYR A 1 105 ? 9.709 -2.126 -19.548 1.00 87.31 105 TYR A CA 1
ATOM 791 C C . TYR A 1 105 ? 8.263 -1.622 -19.653 1.00 87.31 105 TYR A C 1
ATOM 793 O O . TYR A 1 105 ? 7.593 -1.520 -18.629 1.00 87.31 105 TYR A O 1
ATOM 801 N N . PRO A 1 106 ? 7.749 -1.300 -20.853 1.00 86.31 106 PRO A N 1
ATOM 802 C CA . PRO A 1 106 ? 6.353 -0.879 -21.014 1.00 86.31 106 PRO A CA 1
ATOM 803 C C . PRO A 1 106 ? 5.346 -1.860 -20.395 1.00 86.31 106 PRO A C 1
ATOM 805 O O . PRO A 1 106 ? 4.391 -1.434 -19.751 1.00 86.31 106 PRO A O 1
ATOM 808 N N . ASP A 1 107 ? 5.624 -3.161 -20.493 1.00 88.62 107 ASP A N 1
ATOM 809 C CA . ASP A 1 107 ? 4.789 -4.231 -19.933 1.00 88.62 107 ASP A CA 1
ATOM 810 C C . ASP A 1 107 ? 4.756 -4.236 -18.390 1.00 88.62 107 ASP A C 1
ATOM 812 O O . ASP A 1 107 ? 3.922 -4.903 -17.788 1.00 88.62 107 ASP A O 1
ATOM 816 N N . ASP A 1 108 ? 5.634 -3.474 -17.724 1.00 83.19 108 ASP A N 1
ATOM 817 C CA . ASP A 1 108 ? 5.588 -3.271 -16.274 1.00 83.19 108 ASP A CA 1
ATOM 818 C C . ASP A 1 108 ? 4.548 -2.219 -15.849 1.00 83.19 108 ASP A C 1
ATOM 820 O O . ASP A 1 108 ? 4.304 -2.061 -14.652 1.00 83.19 108 ASP A O 1
ATOM 824 N N . MET A 1 109 ? 3.948 -1.457 -16.772 1.00 85.44 109 MET A N 1
ATOM 825 C CA . MET A 1 109 ? 3.021 -0.377 -16.408 1.00 85.44 109 MET A CA 1
ATOM 826 C C . MET A 1 109 ? 1.743 -0.892 -15.745 1.00 85.44 109 MET A C 1
ATOM 828 O O . MET A 1 109 ? 1.409 -0.453 -14.645 1.00 85.44 109 MET A O 1
ATOM 832 N N . GLU A 1 110 ? 1.063 -1.832 -16.398 1.00 92.25 110 GLU A N 1
ATOM 833 C CA . GLU A 1 110 ? -0.216 -2.389 -15.947 1.00 92.25 110 GLU A CA 1
ATOM 834 C C . GLU A 1 110 ? -0.084 -3.167 -14.622 1.00 92.25 110 GLU A C 1
ATOM 836 O O . GLU A 1 110 ? -0.794 -2.815 -13.683 1.00 92.25 110 GLU A O 1
ATOM 841 N N . PRO A 1 111 ? 0.907 -4.066 -14.423 1.00 91.81 111 PRO A N 1
ATOM 842 C CA . PRO A 1 111 ? 1.066 -4.772 -13.149 1.00 91.81 111 PRO A CA 1
ATOM 843 C C . PRO A 1 111 ? 1.240 -3.867 -11.922 1.00 91.81 111 PRO A C 1
ATOM 845 O O . PRO A 1 111 ? 0.842 -4.237 -10.820 1.00 91.81 111 PRO A O 1
ATOM 848 N N . TRP A 1 112 ? 1.859 -2.691 -12.074 1.00 92.25 112 TRP A N 1
ATOM 849 C CA . TRP A 1 112 ? 2.025 -1.747 -10.961 1.00 92.25 112 TRP A CA 1
ATOM 850 C C . TRP A 1 112 ? 0.793 -0.864 -10.736 1.00 92.25 112 TRP A C 1
ATOM 852 O O . TRP A 1 112 ? 0.566 -0.428 -9.606 1.00 92.25 112 TRP A O 1
ATOM 862 N N . ALA A 1 113 ? -0.011 -0.632 -11.776 1.00 94.25 113 ALA A N 1
ATOM 863 C CA . ALA A 1 113 ? -1.339 -0.043 -11.639 1.00 94.25 113 ALA A CA 1
ATOM 864 C C . ALA A 1 113 ? -2.294 -0.996 -10.916 1.00 94.25 113 ALA A C 1
ATOM 866 O O . ALA A 1 113 ? -2.902 -0.593 -9.924 1.00 94.25 113 ALA A O 1
ATOM 867 N N . ASP A 1 114 ? -2.325 -2.262 -11.331 1.00 95.44 114 ASP A N 1
ATOM 868 C CA . ASP A 1 114 ? -3.097 -3.317 -10.676 1.00 95.44 114 ASP A CA 1
ATOM 869 C C . ASP A 1 114 ? -2.647 -3.503 -9.230 1.00 95.44 114 ASP A C 1
ATOM 871 O O . ASP A 1 114 ? -3.475 -3.569 -8.329 1.00 95.44 114 ASP A O 1
ATOM 875 N N . PHE A 1 115 ? -1.331 -3.488 -8.978 1.00 95.31 115 PHE A N 1
ATOM 876 C CA . PHE A 1 115 ? -0.799 -3.559 -7.621 1.00 95.31 115 PHE A CA 1
ATOM 877 C C . PHE A 1 115 ? -1.376 -2.471 -6.709 1.00 95.31 115 PHE A C 1
ATOM 879 O O . PHE A 1 115 ? -1.809 -2.773 -5.593 1.00 95.31 115 PHE A O 1
ATOM 886 N N . LEU A 1 116 ? -1.369 -1.216 -7.169 1.00 96.12 116 LEU A N 1
ATOM 887 C CA . LEU A 1 116 ? -1.884 -0.102 -6.383 1.00 96.12 116 LEU A CA 1
ATOM 888 C C . LEU A 1 116 ? -3.406 -0.191 -6.225 1.00 96.12 116 LEU A C 1
ATOM 890 O O . LEU A 1 116 ? -3.888 -0.010 -5.111 1.00 96.12 116 LEU A O 1
ATOM 894 N N . ALA A 1 117 ? -4.142 -0.516 -7.294 1.00 96.69 117 ALA A N 1
ATOM 895 C CA . ALA A 1 117 ? -5.593 -0.720 -7.248 1.00 96.69 117 ALA A CA 1
ATOM 896 C C . ALA A 1 117 ? -5.968 -1.773 -6.197 1.00 96.69 117 ALA A C 1
ATOM 898 O O . ALA A 1 117 ? -6.710 -1.495 -5.259 1.00 96.69 117 ALA A O 1
ATOM 899 N N . ASP A 1 118 ? -5.351 -2.951 -6.292 1.00 96.81 118 ASP A N 1
ATOM 900 C CA . ASP A 1 118 ? -5.588 -4.081 -5.403 1.00 96.81 118 ASP A CA 1
ATOM 901 C C . ASP A 1 118 ? -5.288 -3.751 -3.935 1.00 96.81 118 ASP A C 1
ATOM 903 O O . ASP A 1 118 ? -6.011 -4.182 -3.027 1.00 96.81 118 ASP A O 1
ATOM 907 N N . ALA A 1 119 ? -4.206 -3.010 -3.683 1.00 96.19 119 ALA A N 1
ATOM 908 C CA . ALA A 1 119 ? -3.850 -2.584 -2.336 1.00 96.19 119 ALA A CA 1
ATOM 909 C C . ALA A 1 119 ? -4.897 -1.620 -1.755 1.00 96.19 119 ALA A C 1
ATOM 911 O O . ALA A 1 119 ? -5.239 -1.743 -0.578 1.00 96.19 119 ALA A O 1
ATOM 912 N N . LEU A 1 120 ? -5.415 -0.692 -2.565 1.00 96.25 120 LEU A N 1
ATOM 913 C CA . LEU A 1 120 ? -6.414 0.288 -2.139 1.00 96.25 120 LEU A CA 1
ATOM 914 C C . LEU A 1 120 ? -7.797 -0.331 -1.933 1.00 96.25 120 LEU A C 1
ATOM 916 O O . LEU A 1 120 ? -8.437 -0.020 -0.930 1.00 96.25 120 LEU A O 1
ATOM 920 N N . ASP A 1 121 ? -8.211 -1.259 -2.795 1.00 96.69 121 ASP A N 1
ATOM 921 C CA . ASP A 1 121 ? -9.467 -2.002 -2.642 1.00 96.69 121 ASP A CA 1
ATOM 922 C C . ASP A 1 121 ? -9.489 -2.780 -1.318 1.00 96.69 121 ASP A C 1
ATOM 924 O O . ASP A 1 121 ? -10.435 -2.688 -0.535 1.00 96.69 121 ASP A O 1
ATOM 928 N N . ARG A 1 122 ? -8.396 -3.488 -1.003 1.00 96.69 122 ARG A N 1
ATOM 929 C CA . ARG A 1 122 ? -8.244 -4.232 0.266 1.00 96.69 122 ARG A CA 1
ATOM 930 C C . ARG A 1 122 ? -8.122 -3.314 1.483 1.00 96.69 122 ARG A C 1
ATOM 932 O O . ARG A 1 122 ? -8.422 -3.728 2.603 1.00 96.69 122 ARG A O 1
ATOM 939 N N . ALA A 1 123 ? -7.663 -2.080 1.283 1.00 94.38 123 ALA A N 1
ATOM 940 C CA . ALA A 1 123 ? -7.616 -1.054 2.318 1.00 94.38 123 ALA A CA 1
ATOM 941 C C . ALA A 1 123 ? -8.962 -0.329 2.508 1.00 94.38 123 ALA A C 1
ATOM 943 O O . ALA A 1 123 ? -9.105 0.410 3.482 1.00 94.38 123 ALA A O 1
ATOM 944 N N . GLY A 1 124 ? -9.931 -0.524 1.604 1.00 93.50 124 GLY A N 1
ATOM 945 C CA . GLY A 1 124 ? -11.200 0.205 1.596 1.00 93.50 124 GLY A CA 1
ATOM 946 C C . GLY A 1 124 ? -11.039 1.692 1.263 1.00 93.50 124 GLY A C 1
ATOM 947 O O . GLY A 1 124 ? -11.719 2.525 1.859 1.00 93.50 124 GLY A O 1
ATOM 948 N N . LEU A 1 125 ? -10.094 2.029 0.378 1.00 90.38 125 LEU A N 1
ATOM 949 C CA . LEU A 1 125 ? -9.768 3.408 -0.016 1.00 90.38 125 LEU A CA 1
ATOM 950 C C . LEU A 1 125 ? -10.271 3.792 -1.421 1.00 90.38 125 LEU A C 1
ATOM 952 O O . LEU A 1 125 ? -10.002 4.910 -1.870 1.00 90.38 125 LEU A O 1
ATOM 956 N N . THR A 1 126 ? -10.980 2.889 -2.096 1.00 84.31 126 THR A N 1
ATOM 957 C CA . THR A 1 126 ? -11.624 3.086 -3.403 1.00 84.31 126 THR A CA 1
ATOM 958 C C . THR A 1 126 ? -13.132 3.284 -3.301 1.00 84.31 126 THR A C 1
ATOM 960 O O . THR A 1 126 ? -13.746 2.861 -2.292 1.00 84.31 126 THR A O 1
#

Secondary structure (DSSP, 8-state):
-------PPP---EEEEEEEEEEEEEEEEEEEHHHHHHHGGGT------S-HHHHHHEEEEES-HHHHHHHT-HHHHHHHHHSSSPPPEEEEEEEEEEEEES---GGGHHHHHHHHHHHHHHHT--

Organism: NCBI:txid43354